Protein AF-A0A7S3DT47-F1 (afdb_monomer)

Mean predicted aligned error: 10.31 Å

Radius of gyration: 13.84 Å; Cα contacts (8 Å, |Δi|>4): 103; chains: 1; bounding box: 34×30×44 Å

Foldseek 3Di:
DDDPPPVVVVLVVLVVVLVPPDPQDLPQPDDLQADPVDLLHGDLVSLVQLLVCLVHDVLSNLSSLSHSSVLSNCPVQDDPVLSVLLSVLSSCVSNVVVVPSDRDPVSSVSSNVSSVD

Secondary structure (DSSP, 8-state):
-----HHHHHHHHHHHHHHTS----SS-SSS-SEETTEEEEE-HHHHHHHHHHHTS-HHHHHHHHS-HHHHHHHHTTS-HHHHHHHHHHHHHHHTT-TTT-PPPHHHHHHHHHHHH-

Solvent-accessible surface area (backbone atoms only — not comparable to full-atom values): 6806 Å² total; per-residue (Å²): 138,88,77,82,57,65,71,56,54,59,54,48,59,65,42,57,77,53,62,78,77,46,102,65,67,51,65,38,98,69,74,70,47,34,33,94,90,40,61,60,35,63,26,75,68,43,33,53,52,48,50,55,20,70,80,46,61,63,67,61,32,49,50,57,57,37,14,61,44,46,48,55,24,44,49,85,77,38,55,74,69,53,46,52,54,50,51,53,33,40,51,37,34,76,71,67,41,57,91,77,35,66,78,54,67,69,54,54,53,50,50,49,52,63,50,75,105

Organism: NCBI:txid265537

Sequence (117 aa):
DGRETKKLDSVLCLVNTALLSHTGSYVGKGGSGVKKTNPYQLTKKTRKALAKALTGEGGKLMEMLCNFNILVALYDDLSAKDMQTLVQTVRKWARGQKKTAVLDPKILKRLDQVLNT

pLDDT: mean 74.29, std 17.14, range [39.25, 90.44]

Structure (mmCIF, N/CA/C/O backbone):
data_AF-A0A7S3DT47-F1
#
_entry.id   AF-A0A7S3DT47-F1
#
loop_
_atom_site.group_PDB
_atom_site.id
_atom_site.type_symbol
_atom_site.label_atom_id
_atom_site.label_alt_id
_atom_site.label_comp_id
_atom_site.label_asym_id
_atom_site.label_entity_id
_atom_site.label_seq_id
_atom_site.pdbx_PDB_ins_code
_atom_site.Cartn_x
_atom_site.Cartn_y
_atom_site.Cartn_z
_atom_site.occupancy
_atom_site.B_iso_or_equiv
_atom_site.auth_seq_id
_atom_site.auth_comp_id
_atom_site.auth_asym_id
_atom_site.auth_atom_id
_atom_site.pdbx_PDB_model_num
ATOM 1 N N . ASP A 1 1 ? 11.012 -3.630 -33.395 1.00 39.25 1 ASP A N 1
ATOM 2 C CA . ASP A 1 1 ? 10.412 -4.468 -32.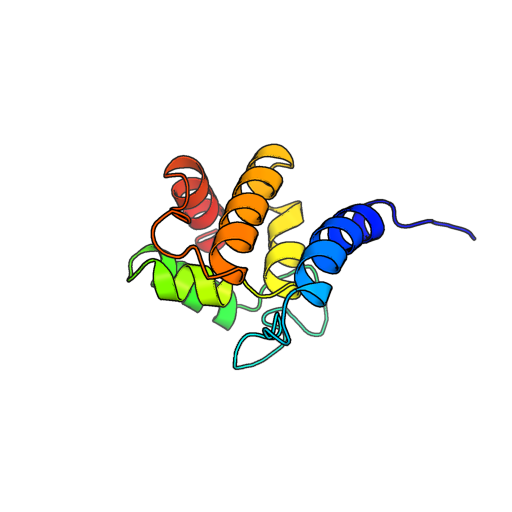332 1.00 39.25 1 ASP A CA 1
ATOM 3 C C . ASP A 1 1 ? 9.954 -3.631 -31.144 1.00 39.25 1 ASP A C 1
ATOM 5 O O . ASP A 1 1 ? 10.786 -3.186 -30.374 1.00 39.25 1 ASP A O 1
ATOM 9 N N . GLY A 1 2 ? 8.680 -3.294 -30.942 1.00 48.44 2 GLY A N 1
ATOM 10 C CA . GLY A 1 2 ? 7.469 -4.059 -31.261 1.00 48.44 2 GLY A CA 1
ATOM 11 C C . GLY A 1 2 ? 6.899 -4.837 -30.061 1.00 48.44 2 GLY A C 1
ATOM 12 O O . GLY A 1 2 ? 6.041 -5.688 -30.250 1.00 48.44 2 GLY A O 1
ATOM 13 N N . ARG A 1 3 ? 7.362 -4.588 -28.825 1.00 42.34 3 ARG A N 1
ATOM 14 C CA . ARG A 1 3 ? 6.747 -5.150 -27.609 1.00 42.34 3 ARG A CA 1
ATOM 15 C C . ARG A 1 3 ? 5.829 -4.115 -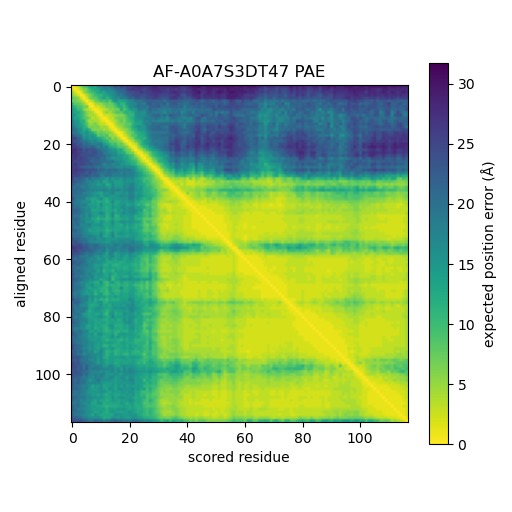26.967 1.00 42.34 3 ARG A C 1
ATOM 17 O O . ARG A 1 3 ? 6.249 -3.405 -26.058 1.00 42.34 3 ARG A O 1
ATOM 24 N N . GLU A 1 4 ? 4.591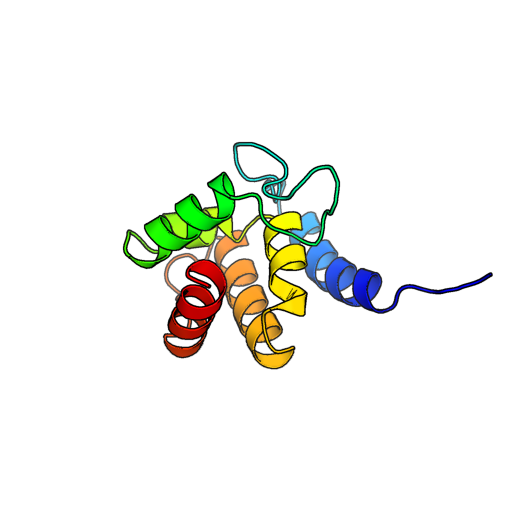 -4.033 -27.449 1.00 47.44 4 GLU A N 1
ATOM 25 C CA . GLU A 1 4 ? 3.502 -3.359 -26.733 1.00 47.44 4 GLU A CA 1
ATOM 26 C C . GLU A 1 4 ? 3.405 -3.934 -25.314 1.00 47.44 4 GLU A C 1
ATOM 28 O O . GLU A 1 4 ? 3.038 -5.091 -25.081 1.00 47.44 4 GLU A O 1
ATOM 33 N N . THR A 1 5 ? 3.797 -3.125 -24.341 1.00 44.97 5 THR A N 1
ATOM 34 C CA . THR A 1 5 ? 3.765 -3.435 -22.918 1.00 44.97 5 THR A CA 1
ATOM 35 C C . THR A 1 5 ? 2.329 -3.334 -22.404 1.00 44.97 5 THR A C 1
ATOM 37 O O . THR A 1 5 ? 1.977 -2.411 -21.679 1.00 44.97 5 THR A O 1
ATOM 40 N N . LYS A 1 6 ? 1.502 -4.351 -22.686 1.00 51.94 6 LYS A N 1
ATOM 41 C CA . LYS A 1 6 ? 0.094 -4.451 -22.228 1.00 51.94 6 LYS A CA 1
ATOM 42 C C . LYS A 1 6 ? -0.111 -4.223 -20.714 1.00 51.94 6 LYS A C 1
ATOM 44 O O . LYS A 1 6 ? -1.199 -3.845 -20.276 1.00 51.94 6 LYS A O 1
ATOM 49 N N . LYS A 1 7 ? 0.931 -4.442 -19.896 1.00 49.09 7 LYS A N 1
ATOM 50 C CA . LYS A 1 7 ? 0.938 -4.143 -18.449 1.00 49.09 7 LYS A CA 1
ATOM 51 C C . LYS A 1 7 ? 0.853 -2.638 -18.163 1.00 49.09 7 LYS A C 1
ATOM 53 O O . LYS A 1 7 ? 0.131 -2.241 -17.252 1.00 49.09 7 LYS A O 1
ATOM 58 N N . LEU A 1 8 ? 1.571 -1.815 -18.931 1.00 51.69 8 LEU A N 1
ATOM 59 C CA . LEU A 1 8 ? 1.569 -0.361 -18.775 1.00 51.69 8 LEU A CA 1
ATOM 60 C C . LEU A 1 8 ? 0.217 0.219 -19.182 1.00 51.69 8 LEU A C 1
ATOM 62 O O . LEU A 1 8 ? -0.329 0.993 -18.408 1.00 51.69 8 LEU A O 1
ATOM 66 N N . ASP A 1 9 ? -0.376 -0.227 -20.293 1.00 48.03 9 ASP A N 1
ATOM 67 C CA . ASP A 1 9 ? -1.675 0.279 -20.769 1.00 48.03 9 ASP A CA 1
ATOM 68 C C . ASP A 1 9 ? -2.826 0.004 -19.796 1.00 48.03 9 ASP A C 1
ATOM 70 O O . ASP A 1 9 ? -3.671 0.867 -19.560 1.00 48.03 9 ASP A O 1
ATOM 74 N N . SER A 1 10 ? -2.825 -1.166 -19.153 1.00 51.00 10 SER A N 1
ATOM 75 C CA . SER A 1 10 ? -3.819 -1.531 -18.131 1.00 51.00 10 SER A CA 1
ATOM 76 C C . SER A 1 10 ? -3.777 -0.578 -16.931 1.00 51.00 10 SER A C 1
ATOM 78 O O . SER A 1 10 ? -4.805 -0.147 -16.408 1.00 51.00 10 SER A O 1
ATOM 80 N N . VAL A 1 11 ? -2.565 -0.222 -16.504 1.00 53.78 11 VAL A N 1
ATOM 81 C CA . VAL A 1 11 ? -2.314 0.637 -15.345 1.00 53.78 11 VAL A CA 1
ATOM 82 C C . VAL A 1 11 ? -2.471 2.122 -15.721 1.00 53.78 11 VAL A C 1
ATOM 84 O O . VAL A 1 11 ? -3.031 2.889 -14.940 1.00 53.78 11 VAL A O 1
ATOM 87 N N . LEU A 1 12 ? -2.114 2.518 -16.950 1.00 52.50 12 LEU A N 1
ATOM 88 C CA . LEU A 1 12 ? -2.371 3.847 -17.521 1.00 52.50 12 LEU A CA 1
ATOM 89 C C . LEU A 1 12 ? -3.869 4.127 -17.692 1.00 52.50 12 LEU A C 1
ATOM 91 O O . LEU A 1 12 ? -4.319 5.222 -17.363 1.00 52.50 12 LEU A O 1
ATOM 95 N N . CYS A 1 13 ? -4.666 3.156 -18.143 1.00 48.78 13 CYS A N 1
ATOM 96 C CA . CYS A 1 13 ? -6.112 3.329 -18.318 1.00 48.78 13 CYS A CA 1
ATOM 97 C C . CYS A 1 13 ? -6.834 3.520 -16.964 1.00 48.78 13 CYS A C 1
ATOM 99 O O . CYS A 1 13 ? -7.755 4.336 -16.831 1.00 48.78 13 CYS A O 1
ATOM 101 N N . LEU A 1 14 ? -6.350 2.845 -15.912 1.00 52.59 14 LEU A N 1
ATOM 102 C CA . LEU A 1 14 ? -6.818 3.034 -14.534 1.00 52.59 14 LEU A CA 1
ATOM 103 C C . LEU A 1 14 ? -6.474 4.419 -13.957 1.00 52.59 14 LEU A C 1
ATOM 105 O O . LEU A 1 14 ? -7.206 4.927 -13.106 1.00 52.59 14 LEU A O 1
ATOM 109 N N . VAL A 1 15 ? -5.395 5.039 -14.436 1.00 50.97 15 VAL A N 1
ATOM 110 C CA . VAL A 1 15 ? -4.864 6.317 -13.938 1.00 50.97 15 VAL A CA 1
ATOM 111 C C . VAL A 1 15 ? -5.390 7.511 -14.737 1.00 50.97 15 VAL A C 1
ATOM 113 O O . VAL A 1 15 ? -5.716 8.540 -14.145 1.00 50.97 15 VAL A O 1
ATOM 116 N N . ASN A 1 16 ? -5.613 7.364 -16.047 1.00 46.88 16 ASN A N 1
ATOM 117 C CA . ASN A 1 16 ? -6.210 8.407 -16.892 1.00 46.88 16 ASN A CA 1
ATOM 118 C C . ASN A 1 16 ? -7.636 8.784 -16.461 1.00 46.88 16 ASN A C 1
ATOM 120 O O . ASN A 1 16 ? -8.024 9.945 -16.549 1.00 46.88 16 ASN A O 1
ATOM 124 N N . THR A 1 17 ? -8.404 7.850 -15.895 1.00 47.78 17 THR A N 1
ATOM 125 C CA . THR A 1 17 ? -9.736 8.161 -15.338 1.00 47.78 17 THR A CA 1
ATOM 126 C C . THR A 1 17 ? -9.709 8.763 -13.922 1.00 47.78 17 THR A C 1
ATOM 128 O O . THR A 1 17 ? -10.772 9.062 -13.363 1.00 47.78 17 THR A O 1
ATOM 131 N N . ALA A 1 18 ? -8.527 8.937 -13.323 1.00 44.22 18 ALA A N 1
ATOM 132 C CA . ALA A 1 18 ? -8.319 9.660 -12.066 1.00 44.22 18 ALA A CA 1
ATOM 133 C C . ALA A 1 18 ? -7.630 11.025 -12.282 1.00 44.22 18 ALA A C 1
ATOM 135 O O . ALA A 1 18 ? -7.975 11.979 -11.590 1.00 44.22 18 ALA A O 1
ATOM 136 N N . LEU A 1 19 ? -6.742 11.140 -13.281 1.00 45.78 19 LEU A N 1
ATOM 137 C CA . LEU A 1 19 ? -6.023 12.374 -13.644 1.00 45.78 19 LEU A CA 1
ATOM 138 C C . LEU A 1 19 ? -6.928 13.507 -14.157 1.00 45.78 19 LEU A C 1
ATOM 140 O O . LEU A 1 19 ? -6.598 14.673 -13.969 1.00 45.78 19 LEU A O 1
ATOM 144 N N . LEU A 1 20 ? -8.070 13.189 -14.775 1.00 45.16 20 LEU A N 1
ATOM 145 C CA . LEU A 1 20 ? -8.970 14.195 -15.361 1.00 45.16 20 LEU A CA 1
ATOM 146 C C . LEU A 1 20 ? -9.996 14.787 -14.377 1.00 45.16 20 LEU A C 1
ATOM 148 O O . LEU A 1 20 ? -10.746 15.680 -14.754 1.00 45.16 20 LEU A O 1
ATOM 152 N N . SER A 1 21 ? -10.069 14.302 -13.132 1.00 40.06 21 SER A N 1
ATOM 153 C CA . SER A 1 21 ? -11.137 14.707 -12.201 1.00 40.06 21 SER A CA 1
ATOM 154 C C . SER A 1 21 ? -10.755 15.837 -11.250 1.00 40.06 21 SER A C 1
ATOM 156 O O . SER A 1 21 ? -11.651 16.436 -10.672 1.00 40.06 21 SER A O 1
ATOM 158 N N . HIS A 1 22 ? -9.471 16.098 -11.030 1.00 40.28 22 HIS A N 1
ATOM 159 C CA . HIS A 1 22 ? -8.968 17.214 -10.233 1.00 40.28 22 HIS A CA 1
ATOM 160 C C . HIS A 1 22 ? -7.445 17.203 -10.3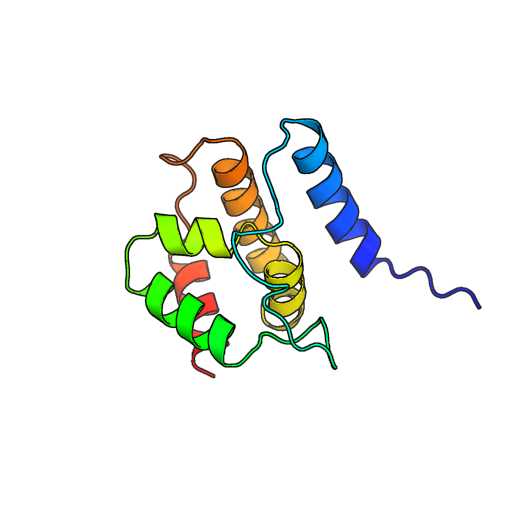64 1.00 40.28 22 HIS A C 1
ATOM 162 O O . HIS A 1 22 ? -6.838 16.140 -10.475 1.00 40.28 22 HIS A O 1
ATOM 168 N N . THR A 1 23 ? -6.822 18.370 -10.281 1.00 45.34 23 THR A N 1
ATOM 169 C CA . THR A 1 23 ? -5.396 18.596 -9.997 1.00 45.34 23 THR A CA 1
ATOM 170 C C . THR A 1 23 ? -4.993 18.018 -8.624 1.00 45.34 23 THR A C 1
ATOM 172 O O . THR A 1 23 ? -4.532 18.716 -7.728 1.00 45.34 23 THR A O 1
ATOM 175 N N . GLY A 1 24 ? -5.221 16.722 -8.413 1.00 43.16 24 GLY A N 1
ATOM 176 C CA . GLY A 1 24 ? -4.933 15.975 -7.198 1.00 43.16 24 GLY A CA 1
ATOM 177 C C . GLY A 1 24 ? -3.701 15.117 -7.427 1.00 43.16 24 GLY A C 1
ATOM 178 O O . GLY A 1 24 ? -3.759 14.082 -8.082 1.00 43.16 24 GLY A O 1
ATOM 179 N N . SER A 1 25 ? -2.574 15.593 -6.917 1.00 40.88 25 SER A N 1
ATOM 180 C CA . SER A 1 25 ? -1.244 15.013 -7.066 1.00 40.88 25 SER A CA 1
ATOM 181 C C . SER A 1 25 ? -1.197 13.506 -6.746 1.00 40.88 25 SER A C 1
ATOM 183 O O . SER A 1 25 ? -1.128 13.122 -5.583 1.00 40.88 25 SER A O 1
ATOM 185 N N . TYR A 1 26 ? -1.125 12.650 -7.776 1.00 45.28 26 TYR A N 1
ATOM 186 C CA . TYR A 1 26 ? -0.596 11.273 -7.662 1.00 45.28 26 TYR A CA 1
ATOM 187 C C . TYR A 1 26 ? 0.935 11.253 -7.479 1.00 45.28 26 TYR A C 1
ATOM 189 O O . TYR A 1 26 ? 1.574 10.199 -7.452 1.00 45.28 26 TYR A O 1
ATOM 197 N N . VAL A 1 27 ? 1.540 12.435 -7.350 1.00 44.28 27 VAL A N 1
ATOM 198 C CA . VAL A 1 27 ? 2.869 12.628 -6.789 1.00 44.28 27 VAL A CA 1
ATOM 199 C C . VAL A 1 27 ? 2.645 12.923 -5.310 1.00 44.28 27 VAL A C 1
ATOM 201 O O . VAL A 1 27 ? 2.442 14.075 -4.923 1.00 44.28 27 VAL A O 1
ATOM 204 N N . GLY A 1 28 ? 2.599 11.890 -4.467 1.00 46.09 28 GLY A N 1
ATOM 205 C CA . GLY A 1 28 ? 2.613 12.099 -3.017 1.00 46.09 28 GLY A CA 1
ATOM 206 C C . GLY A 1 28 ? 3.725 13.090 -2.633 1.00 46.09 28 GLY A C 1
ATOM 207 O O . GLY A 1 28 ? 4.743 13.178 -3.326 1.00 46.09 28 GLY A O 1
ATOM 208 N N . LYS A 1 29 ? 3.538 13.873 -1.560 1.00 45.06 29 LYS A N 1
ATOM 209 C CA . LYS A 1 29 ? 4.553 14.822 -1.064 1.00 45.06 29 LYS A CA 1
ATOM 210 C C . LYS A 1 29 ? 5.860 14.072 -0.747 1.00 45.06 29 LYS A C 1
ATOM 212 O O . LYS A 1 29 ? 6.039 13.569 0.356 1.00 45.06 29 LYS A O 1
ATOM 217 N N . GLY A 1 30 ? 6.776 14.009 -1.713 1.00 50.56 30 GLY A N 1
ATOM 218 C CA . GLY A 1 30 ? 8.130 13.484 -1.545 1.00 50.56 30 GLY A CA 1
ATOM 219 C C . GLY A 1 30 ? 8.443 12.228 -2.357 1.00 50.56 30 GLY A C 1
ATOM 220 O O . GLY A 1 30 ? 8.031 11.133 -2.000 1.00 50.56 30 GLY A O 1
ATOM 221 N N . GLY A 1 31 ? 9.303 12.394 -3.369 1.00 57.19 31 GLY A N 1
ATOM 222 C CA . GLY A 1 31 ? 10.071 11.326 -4.016 1.00 57.19 31 GLY A CA 1
ATOM 223 C C . GLY A 1 31 ? 9.271 10.268 -4.787 1.00 57.19 31 GLY A C 1
ATOM 224 O O . GLY A 1 31 ? 8.126 9.947 -4.500 1.00 57.19 31 GLY A O 1
ATOM 225 N N . SER A 1 32 ? 9.923 9.650 -5.772 1.00 64.69 32 SER A N 1
ATOM 226 C CA . SER A 1 32 ? 9.342 8.564 -6.577 1.00 64.69 32 SER A CA 1
ATOM 227 C C . SER A 1 32 ? 8.967 7.320 -5.743 1.00 64.69 32 SER A C 1
ATOM 229 O O . SER A 1 32 ? 8.165 6.506 -6.180 1.00 64.69 32 SER A O 1
ATOM 231 N N . GLY A 1 33 ? 9.493 7.171 -4.520 1.00 71.44 33 GLY A N 1
ATOM 232 C CA . GLY A 1 33 ? 9.156 6.062 -3.618 1.00 71.44 33 GLY A CA 1
ATOM 233 C C . GLY A 1 33 ? 9.761 4.708 -4.021 1.00 71.44 33 GLY A C 1
ATOM 234 O O . GLY A 1 33 ? 9.795 3.787 -3.201 1.00 71.44 33 GLY A O 1
ATOM 235 N N . VAL A 1 34 ? 10.328 4.610 -5.221 1.00 76.81 34 VAL A N 1
ATOM 236 C CA . VAL A 1 34 ? 10.973 3.421 -5.793 1.00 76.81 34 VAL A CA 1
ATOM 237 C C . VAL A 1 34 ? 12.463 3.654 -6.052 1.00 76.81 34 VAL A C 1
ATOM 239 O O . VAL A 1 34 ? 12.962 4.782 -5.971 1.00 76.81 34 VAL A O 1
ATOM 242 N N . LYS A 1 35 ? 13.217 2.576 -6.286 1.00 77.19 35 LYS A N 1
ATOM 243 C CA . LYS A 1 35 ? 14.657 2.653 -6.562 1.00 77.19 35 LYS A CA 1
ATOM 244 C C . LYS A 1 35 ? 14.895 3.301 -7.929 1.00 77.19 35 LYS A C 1
ATOM 246 O O . LYS A 1 35 ? 14.274 2.918 -8.911 1.00 77.19 35 LYS A O 1
ATOM 251 N N . LYS A 1 36 ? 15.878 4.208 -8.020 1.00 72.31 36 LYS A N 1
ATOM 252 C CA . LYS A 1 36 ? 16.300 4.808 -9.305 1.00 72.31 36 LYS A CA 1
ATOM 253 C C . LYS A 1 36 ? 16.765 3.759 -10.324 1.00 72.31 36 LYS A C 1
ATOM 255 O O . LYS A 1 36 ? 16.594 3.954 -11.516 1.00 72.31 36 LYS A O 1
ATOM 260 N N . THR A 1 37 ? 17.353 2.665 -9.843 1.00 77.06 37 THR A N 1
ATOM 261 C CA . THR A 1 37 ? 17.891 1.575 -10.668 1.00 77.06 37 THR A CA 1
ATOM 262 C C . THR A 1 37 ? 16.844 0.538 -11.071 1.00 77.06 37 THR A C 1
ATOM 264 O O . THR A 1 37 ? 17.079 -0.217 -12.006 1.00 77.06 37 THR A O 1
ATOM 267 N N . ASN A 1 38 ? 15.705 0.474 -10.373 1.00 76.94 38 ASN A N 1
ATOM 268 C CA . ASN A 1 38 ? 14.616 -0.440 -10.695 1.00 76.94 38 ASN A CA 1
ATOM 269 C C . ASN A 1 38 ? 13.272 0.157 -10.226 1.00 76.94 38 ASN A C 1
ATOM 271 O O . ASN A 1 38 ? 12.968 0.093 -9.028 1.00 76.94 38 ASN A O 1
ATOM 275 N N . PRO A 1 39 ? 12.459 0.714 -11.144 1.00 70.88 39 PRO A N 1
ATOM 276 C CA . PRO A 1 39 ? 11.197 1.365 -10.798 1.00 70.88 39 PRO A CA 1
ATOM 277 C C . PRO A 1 39 ? 10.117 0.388 -10.307 1.00 70.88 39 PRO A C 1
ATOM 279 O O . PRO A 1 39 ? 9.132 0.828 -9.726 1.00 70.88 39 PRO A O 1
ATOM 282 N N . TYR A 1 40 ? 10.316 -0.922 -10.473 1.00 80.31 40 TYR A N 1
ATOM 283 C CA . TYR A 1 40 ? 9.420 -1.967 -9.966 1.00 80.31 40 TYR A CA 1
ATOM 284 C C . TYR A 1 40 ? 9.741 -2.382 -8.526 1.00 80.31 40 TYR A C 1
ATOM 286 O O . TYR A 1 40 ? 9.146 -3.311 -7.998 1.00 80.31 40 TYR A O 1
ATOM 294 N N . GLN A 1 41 ? 10.695 -1.718 -7.866 1.00 84.38 41 GLN A N 1
ATOM 295 C CA . GLN A 1 41 ? 11.062 -2.019 -6.485 1.00 84.38 41 GLN A CA 1
ATOM 296 C C . GLN A 1 41 ? 10.956 -0.794 -5.587 1.00 84.38 41 GLN A C 1
ATOM 298 O O . GLN A 1 41 ? 11.564 0.250 -5.833 1.00 84.38 41 GLN A O 1
ATOM 303 N N . LEU A 1 42 ? 10.269 -0.962 -4.457 1.00 86.44 42 LEU A N 1
ATOM 304 C CA . LEU A 1 42 ? 10.220 0.041 -3.399 1.00 86.44 42 LEU A CA 1
ATOM 305 C C . LEU A 1 42 ? 11.615 0.306 -2.817 1.00 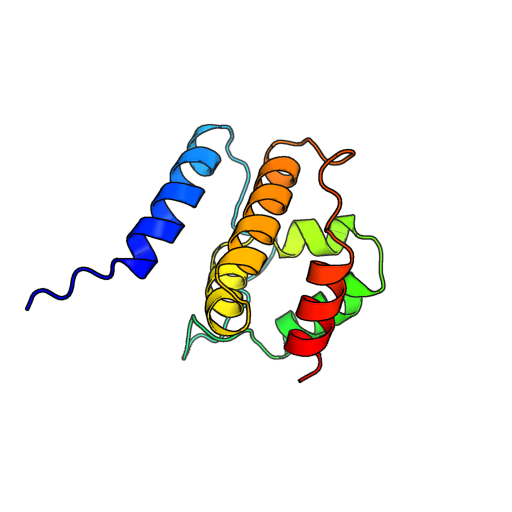86.44 42 LEU A C 1
ATOM 307 O O . LEU A 1 42 ? 12.430 -0.605 -2.630 1.00 86.44 42 LEU A O 1
ATOM 311 N N . THR A 1 43 ? 11.890 1.563 -2.457 1.00 88.00 43 THR A N 1
ATOM 312 C CA . THR A 1 43 ? 13.077 1.845 -1.637 1.00 88.00 43 THR A CA 1
ATOM 313 C C . THR A 1 43 ? 12.906 1.263 -0.233 1.00 88.00 43 THR A C 1
ATOM 315 O O . THR A 1 43 ? 11.792 1.177 0.285 1.00 88.00 43 THR A O 1
ATOM 318 N N . LYS A 1 44 ? 14.018 0.944 0.444 1.00 87.94 44 LYS A N 1
ATOM 319 C CA . LYS A 1 44 ? 13.995 0.486 1.847 1.00 87.94 44 LYS A CA 1
ATOM 320 C C . LYS A 1 44 ? 13.292 1.493 2.770 1.00 87.94 44 LYS A C 1
ATOM 322 O O . LYS A 1 44 ? 12.599 1.095 3.701 1.00 87.94 44 LYS A O 1
ATOM 327 N N . LYS A 1 45 ?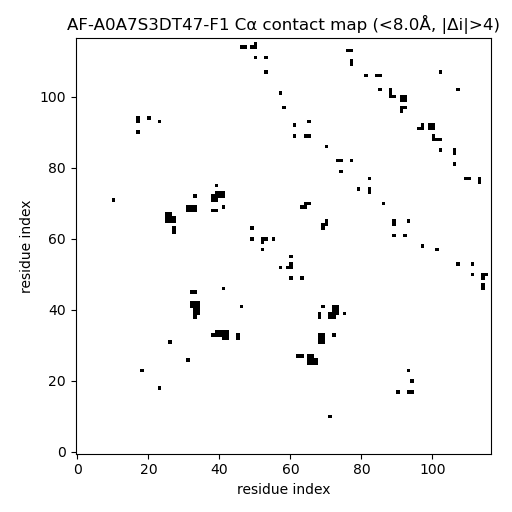 13.440 2.795 2.492 1.00 87.94 45 LYS A N 1
ATOM 328 C CA . LYS A 1 45 ? 12.777 3.876 3.238 1.00 87.94 45 LYS A CA 1
ATOM 329 C C . LYS A 1 45 ? 11.262 3.847 3.032 1.00 87.94 45 LYS A C 1
ATOM 331 O O . LYS A 1 45 ? 10.526 3.888 4.012 1.00 87.94 45 LYS A O 1
ATOM 336 N N . THR A 1 46 ? 10.807 3.730 1.785 1.00 88.25 46 THR A N 1
ATOM 337 C CA . THR A 1 46 ? 9.378 3.649 1.445 1.00 88.25 46 THR A CA 1
ATOM 338 C C . THR A 1 46 ? 8.735 2.400 2.028 1.00 88.25 46 THR A C 1
ATOM 340 O O . THR A 1 46 ? 7.676 2.502 2.633 1.00 88.25 46 THR A O 1
ATOM 343 N N . ARG A 1 47 ? 9.401 1.243 1.920 1.00 89.69 47 ARG A N 1
ATOM 344 C CA . ARG A 1 47 ? 8.929 -0.030 2.483 1.00 89.69 47 ARG A CA 1
ATOM 345 C C . ARG A 1 47 ? 8.699 0.078 3.994 1.00 89.69 47 ARG A C 1
ATOM 347 O O . ARG A 1 47 ? 7.602 -0.198 4.461 1.00 89.69 47 ARG A O 1
ATOM 354 N N . LYS A 1 48 ? 9.677 0.609 4.742 1.00 89.19 48 LYS A N 1
ATOM 355 C CA . LYS A 1 48 ? 9.533 0.870 6.189 1.00 89.19 48 LYS A CA 1
ATOM 356 C C . LYS A 1 48 ? 8.426 1.876 6.514 1.00 89.19 48 LYS A C 1
ATOM 358 O O . LYS A 1 48 ? 7.723 1.713 7.505 1.00 89.19 48 LYS A O 1
ATOM 363 N N . ALA A 1 49 ? 8.286 2.930 5.712 1.00 88.81 49 ALA A N 1
ATOM 364 C CA . ALA A 1 49 ? 7.251 3.937 5.924 1.00 88.81 49 ALA A CA 1
ATOM 365 C C . ALA A 1 49 ? 5.840 3.375 5.673 1.00 88.81 49 ALA A C 1
ATOM 367 O O . ALA A 1 49 ? 4.943 3.672 6.457 1.00 88.81 49 ALA A O 1
ATOM 368 N N . LEU A 1 50 ? 5.665 2.528 4.651 1.00 89.25 50 LEU A N 1
ATOM 369 C CA . LEU A 1 50 ? 4.413 1.817 4.378 1.00 89.25 50 LEU A CA 1
ATOM 370 C C . LEU A 1 50 ? 4.088 0.807 5.484 1.00 89.25 50 LEU A C 1
ATOM 372 O O . LEU A 1 50 ? 2.969 0.812 5.981 1.00 89.25 50 LEU A O 1
ATOM 376 N N . ALA A 1 51 ? 5.068 0.015 5.933 1.00 89.69 51 ALA A N 1
ATOM 377 C CA . ALA A 1 51 ? 4.889 -0.916 7.050 1.00 89.69 51 ALA A CA 1
ATOM 378 C C . ALA A 1 51 ? 4.469 -0.191 8.340 1.00 89.69 51 ALA A C 1
ATOM 380 O O . ALA A 1 51 ? 3.532 -0.597 9.018 1.00 89.69 51 ALA A O 1
ATOM 381 N N . LYS A 1 52 ? 5.085 0.959 8.642 1.00 89.00 52 LYS A N 1
ATOM 382 C CA . LYS A 1 52 ? 4.670 1.799 9.776 1.00 89.00 52 LYS A CA 1
ATOM 383 C C . LYS A 1 52 ? 3.268 2.394 9.592 1.00 89.00 52 LYS A C 1
ATOM 385 O O . LYS A 1 52 ? 2.567 2.619 10.573 1.00 89.00 52 LYS A O 1
ATOM 390 N N . ALA A 1 53 ? 2.877 2.706 8.358 1.00 88.56 53 ALA A N 1
ATOM 391 C CA . ALA A 1 53 ? 1.554 3.244 8.059 1.00 88.56 53 ALA A CA 1
ATOM 392 C C . ALA A 1 53 ? 0.453 2.170 8.125 1.00 88.56 53 ALA A C 1
ATOM 394 O O . ALA A 1 53 ? -0.680 2.516 8.438 1.00 88.56 53 ALA A O 1
ATOM 395 N N . LEU A 1 54 ? 0.780 0.890 7.897 1.00 87.44 54 LEU A N 1
ATOM 396 C CA . LEU A 1 54 ? -0.149 -0.236 8.065 1.00 87.44 54 LEU A CA 1
ATOM 397 C C . LEU A 1 54 ? -0.641 -0.389 9.506 1.00 87.44 54 LEU A C 1
ATOM 399 O O . LEU A 1 54 ? -1.814 -0.673 9.720 1.00 87.44 54 LEU A 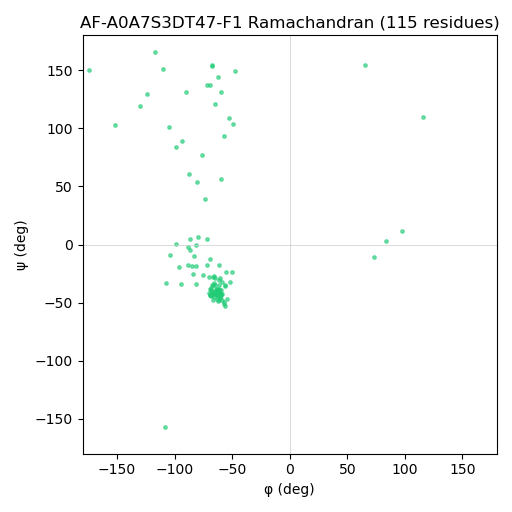O 1
ATOM 403 N N . THR A 1 55 ? 0.238 -0.180 10.487 1.00 80.81 55 THR A N 1
ATOM 404 C CA . THR A 1 55 ? -0.101 -0.274 11.917 1.00 80.81 55 THR A CA 1
ATOM 405 C C . THR A 1 55 ? -0.611 1.046 12.504 1.00 80.81 55 THR A C 1
ATOM 407 O O . THR A 1 55 ? -0.880 1.122 13.699 1.00 80.81 55 THR A O 1
ATOM 410 N N . GLY A 1 56 ? -0.647 2.113 11.702 1.00 75.31 56 GLY A N 1
ATOM 411 C CA . GLY A 1 56 ? -1.002 3.463 12.131 1.00 75.31 56 GLY A CA 1
ATOM 412 C C . GLY A 1 56 ? -2.370 3.906 11.618 1.00 75.31 56 GLY A C 1
ATOM 413 O O . GLY A 1 56 ? -3.231 3.102 11.273 1.00 75.31 56 GLY A O 1
ATOM 414 N N . GLU A 1 57 ? -2.573 5.219 11.542 1.00 70.44 57 GLU A N 1
ATOM 415 C CA . GLU A 1 57 ? -3.792 5.789 10.972 1.00 70.44 57 GLU A CA 1
ATOM 416 C C . GLU A 1 57 ? -3.909 5.454 9.477 1.00 70.44 57 GLU A C 1
ATOM 418 O O . GLU A 1 57 ? -3.067 5.856 8.665 1.00 70.44 57 GLU A O 1
ATOM 423 N N . GLY A 1 58 ? -4.995 4.772 9.096 1.00 72.25 58 GLY A N 1
ATOM 424 C CA . GLY A 1 58 ? -5.232 4.320 7.720 1.00 72.25 58 GLY A CA 1
ATOM 425 C C . GLY A 1 58 ? -5.192 5.436 6.667 1.00 72.25 58 GLY A C 1
ATOM 426 O O . GLY A 1 58 ? -4.863 5.179 5.511 1.00 72.25 58 GLY A O 1
ATOM 427 N N . GLY A 1 59 ? -5.429 6.693 7.059 1.00 81.06 59 GLY A N 1
ATOM 428 C CA . GLY A 1 59 ? -5.320 7.840 6.155 1.00 81.06 59 GLY A CA 1
ATOM 429 C C . GLY A 1 59 ? -3.909 8.056 5.605 1.00 81.06 59 GLY A C 1
ATOM 430 O O . GLY A 1 59 ? -3.751 8.315 4.414 1.00 81.06 59 GLY A O 1
ATOM 431 N N . LYS A 1 60 ? -2.874 7.860 6.430 1.00 83.69 60 LYS A N 1
ATOM 432 C CA . LYS A 1 60 ? -1.476 8.021 6.008 1.00 83.69 60 LYS A CA 1
ATOM 433 C C . LYS A 1 60 ? -1.046 6.930 5.031 1.00 83.69 60 LYS A C 1
ATOM 435 O O . LYS A 1 60 ? -0.327 7.203 4.073 1.00 83.69 60 LYS A O 1
ATOM 440 N N . LEU A 1 61 ? -1.510 5.701 5.254 1.00 87.50 61 LEU A N 1
ATOM 441 C CA . LEU A 1 61 ? -1.294 4.592 4.328 1.00 87.50 61 LEU A CA 1
ATOM 442 C C . LEU A 1 61 ? -1.926 4.897 2.966 1.00 87.50 61 LEU A C 1
ATOM 444 O O . LEU A 1 61 ? -1.263 4.773 1.939 1.00 87.50 61 LEU A O 1
ATOM 448 N N . MET A 1 62 ? -3.181 5.352 2.957 1.00 87.31 62 MET A N 1
ATOM 449 C CA . MET A 1 62 ? -3.896 5.677 1.723 1.00 87.31 62 MET A CA 1
ATOM 450 C C . MET A 1 62 ? -3.260 6.841 0.959 1.00 87.31 62 MET A C 1
ATOM 452 O O . MET A 1 62 ? -3.158 6.775 -0.263 1.00 87.31 62 MET A O 1
ATOM 456 N N . GLU A 1 63 ? -2.766 7.871 1.649 1.00 86.25 63 GLU A N 1
ATOM 457 C CA . GLU A 1 63 ? -1.998 8.954 1.021 1.00 86.25 63 GLU A CA 1
ATOM 458 C C . GLU A 1 63 ? -0.724 8.448 0.336 1.00 86.25 63 GLU A C 1
ATOM 460 O O . GLU A 1 63 ? -0.418 8.860 -0.781 1.00 86.25 63 GLU A O 1
ATOM 465 N N . MET A 1 64 ? 0.002 7.522 0.967 1.00 85.94 64 MET A N 1
ATOM 466 C CA . MET A 1 64 ? 1.191 6.917 0.362 1.00 85.94 64 MET A CA 1
ATOM 467 C C . MET A 1 64 ? 0.848 6.016 -0.830 1.00 85.94 64 MET A C 1
ATOM 469 O O . MET A 1 64 ? 1.583 5.999 -1.815 1.00 85.94 64 MET A O 1
ATOM 473 N N . LEU A 1 65 ? -0.266 5.284 -0.757 1.00 87.62 65 LEU A N 1
ATOM 474 C CA . LEU A 1 65 ? -0.759 4.436 -1.845 1.00 87.62 65 LEU A CA 1
ATOM 475 C C . LEU A 1 65 ? -1.331 5.244 -3.019 1.00 87.62 65 LEU A C 1
ATOM 477 O O . LEU A 1 65 ? -1.395 4.728 -4.132 1.00 87.62 65 LEU A O 1
ATOM 481 N N . CYS A 1 66 ? -1.664 6.525 -2.827 1.00 86.00 66 CYS A N 1
ATOM 482 C CA . CYS A 1 66 ? -1.966 7.474 -3.908 1.00 86.00 66 CYS A CA 1
ATOM 483 C C . CYS A 1 66 ? -0.699 7.914 -4.671 1.00 86.00 66 CYS A C 1
ATOM 485 O O . CYS A 1 66 ? -0.546 9.076 -5.038 1.00 86.00 66 CYS A O 1
ATOM 487 N N . ASN A 1 67 ? 0.231 6.989 -4.909 1.00 82.50 67 ASN A N 1
ATOM 488 C CA . ASN A 1 67 ? 1.437 7.204 -5.694 1.00 82.50 67 ASN A CA 1
ATOM 489 C C . ASN A 1 67 ? 1.566 6.088 -6.728 1.00 82.50 67 ASN A C 1
ATOM 491 O O . ASN A 1 67 ? 1.692 4.911 -6.387 1.00 82.50 67 ASN A O 1
ATOM 495 N N . PHE A 1 68 ? 1.562 6.480 -8.000 1.00 81.62 68 PHE A N 1
ATOM 496 C CA . PHE A 1 68 ? 1.615 5.555 -9.128 1.00 81.62 68 PHE A CA 1
ATOM 497 C C . PHE A 1 68 ? 2.804 4.595 -9.057 1.00 81.62 68 PHE A C 1
ATOM 499 O O . PHE A 1 68 ? 2.639 3.390 -9.209 1.00 81.62 68 PHE A O 1
ATOM 506 N N . ASN A 1 69 ? 3.996 5.116 -8.766 1.00 82.31 69 ASN A N 1
ATOM 507 C CA . ASN A 1 69 ? 5.212 4.310 -8.733 1.00 82.31 69 ASN A CA 1
ATOM 508 C C . ASN A 1 69 ? 5.167 3.266 -7.612 1.00 82.31 69 ASN A C 1
ATOM 510 O O . ASN A 1 69 ? 5.655 2.153 -7.779 1.00 82.31 69 ASN A O 1
ATOM 514 N N . ILE A 1 70 ? 4.552 3.609 -6.476 1.00 86.50 70 ILE A N 1
ATOM 515 C CA . ILE A 1 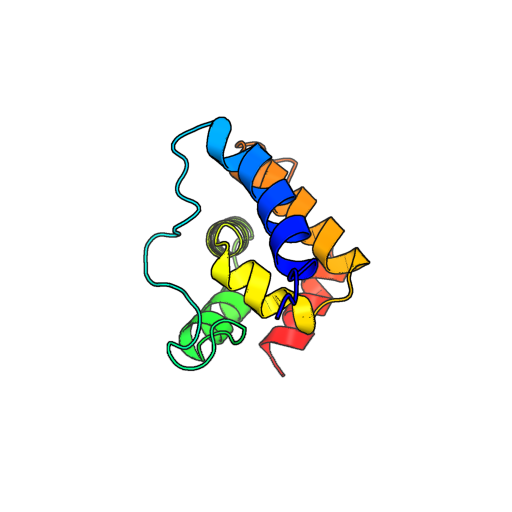70 ? 4.368 2.675 -5.361 1.00 86.50 70 ILE A CA 1
ATOM 516 C C . ILE A 1 70 ? 3.392 1.564 -5.757 1.00 86.50 70 ILE A C 1
ATOM 518 O O . ILE A 1 70 ? 3.682 0.399 -5.505 1.00 86.50 70 ILE A O 1
ATOM 522 N N . LEU A 1 71 ? 2.278 1.897 -6.416 1.00 87.12 71 LEU A N 1
ATOM 523 C CA . LEU A 1 71 ? 1.320 0.899 -6.902 1.00 87.12 71 LEU A CA 1
ATOM 524 C C . LEU A 1 71 ? 1.941 -0.025 -7.954 1.00 87.12 71 LEU A C 1
ATOM 526 O O . LEU A 1 71 ? 1.755 -1.234 -7.883 1.00 87.12 71 LEU A O 1
ATOM 530 N N . VAL A 1 72 ? 2.722 0.518 -8.890 1.00 84.06 72 VAL A N 1
ATOM 531 C CA . VAL A 1 72 ? 3.440 -0.281 -9.894 1.00 84.06 72 VAL A CA 1
ATOM 532 C C . VAL A 1 72 ? 4.449 -1.218 -9.233 1.00 84.06 72 VAL A C 1
ATOM 534 O O . VAL A 1 72 ? 4.500 -2.391 -9.584 1.00 84.06 72 VAL A O 1
ATOM 537 N N . ALA A 1 73 ? 5.208 -0.744 -8.244 1.00 86.25 73 ALA A N 1
ATOM 538 C CA . ALA A 1 73 ? 6.161 -1.588 -7.526 1.00 86.25 73 ALA A CA 1
ATOM 539 C C . ALA A 1 73 ? 5.490 -2.696 -6.697 1.00 86.25 73 ALA A C 1
ATOM 541 O O . ALA A 1 73 ? 6.092 -3.738 -6.483 1.00 86.25 73 ALA A O 1
ATOM 542 N N . LEU A 1 74 ? 4.249 -2.494 -6.246 1.00 87.38 74 LEU A N 1
ATOM 543 C CA . LEU A 1 74 ? 3.463 -3.519 -5.550 1.00 87.38 74 LEU A CA 1
ATOM 544 C C . LEU A 1 74 ? 2.755 -4.494 -6.510 1.00 87.38 74 LEU A C 1
ATOM 546 O O . LEU A 1 74 ? 2.191 -5.484 -6.050 1.00 87.38 74 LEU A O 1
ATOM 550 N N . TYR A 1 75 ? 2.746 -4.225 -7.821 1.00 85.00 75 TYR A N 1
ATOM 551 C CA . TYR A 1 75 ? 1.992 -5.011 -8.805 1.00 85.00 75 TYR A CA 1
ATOM 552 C C . TYR A 1 75 ? 2.488 -6.446 -8.933 1.00 85.00 75 TYR A C 1
ATOM 554 O O . TYR A 1 75 ? 1.669 -7.352 -9.037 1.00 85.00 75 TYR A O 1
ATOM 562 N N . ASP A 1 76 ? 3.803 -6.658 -8.909 1.00 80.81 76 ASP A N 1
ATOM 563 C CA . ASP A 1 76 ? 4.364 -8.005 -9.040 1.00 80.81 76 ASP A CA 1
ATOM 564 C C . ASP A 1 76 ? 4.332 -8.787 -7.707 1.00 80.81 76 ASP A C 1
ATOM 566 O O . ASP A 1 76 ? 4.372 -10.015 -7.718 1.00 80.81 76 ASP A O 1
ATOM 570 N N . ASP A 1 77 ? 4.187 -8.097 -6.568 1.00 84.62 77 ASP A N 1
ATOM 571 C CA . ASP A 1 77 ? 4.113 -8.713 -5.233 1.00 84.62 77 ASP A CA 1
ATOM 572 C C . ASP A 1 77 ? 2.670 -9.094 -4.817 1.00 84.62 77 ASP A C 1
ATOM 574 O O . ASP A 1 77 ? 2.453 -9.888 -3.892 1.00 84.62 77 ASP A O 1
ATOM 578 N N . LEU A 1 78 ? 1.659 -8.531 -5.486 1.00 85.75 78 LEU A N 1
ATOM 579 C CA . LEU A 1 78 ? 0.239 -8.783 -5.233 1.00 85.75 78 LEU A CA 1
ATOM 580 C C . LEU A 1 78 ? -0.396 -9.570 -6.382 1.00 85.75 78 LEU A C 1
ATOM 582 O O . LEU A 1 78 ? -0.012 -9.448 -7.540 1.00 85.75 78 LEU A O 1
ATOM 586 N N . SER A 1 79 ? -1.429 -10.362 -6.082 1.00 87.88 79 SER A N 1
ATOM 587 C CA . SER A 1 79 ? -2.207 -10.988 -7.154 1.00 87.88 79 SER A CA 1
ATOM 588 C C . SER A 1 79 ? -2.977 -9.924 -7.947 1.00 87.88 79 SER A C 1
ATOM 590 O O . SER A 1 79 ? -3.345 -8.877 -7.410 1.00 87.88 79 SER A O 1
ATOM 592 N N . ALA A 1 80 ? -3.299 -10.199 -9.215 1.00 84.75 80 ALA A N 1
ATOM 593 C CA . ALA A 1 80 ? -4.063 -9.262 -10.047 1.00 84.75 80 ALA A CA 1
ATOM 594 C C . ALA A 1 80 ? -5.415 -8.865 -9.414 1.00 84.75 80 ALA A C 1
ATOM 596 O O . ALA A 1 80 ? -5.832 -7.712 -9.514 1.00 84.75 80 ALA A O 1
ATOM 597 N N . LYS A 1 81 ? -6.074 -9.803 -8.716 1.00 87.50 81 LYS A N 1
ATOM 598 C CA . LYS A 1 81 ? -7.338 -9.559 -7.998 1.00 87.50 81 LYS A CA 1
ATOM 599 C C . LYS A 1 81 ? -7.140 -8.649 -6.784 1.00 87.50 81 LYS A C 1
ATOM 601 O O . LYS A 1 81 ? -7.926 -7.724 -6.570 1.00 87.50 81 LYS A O 1
ATOM 606 N N . ASP A 1 82 ? -6.078 -8.881 -6.016 1.00 87.44 82 ASP A N 1
ATOM 607 C CA . ASP A 1 82 ? -5.756 -8.062 -4.845 1.00 87.44 82 ASP A CA 1
ATOM 608 C C . ASP A 1 82 ? -5.380 -6.643 -5.263 1.00 87.44 82 ASP A C 1
ATOM 610 O O . ASP A 1 82 ? -5.862 -5.669 -4.686 1.00 87.44 82 ASP A O 1
ATOM 614 N N . MET A 1 83 ? -4.586 -6.518 -6.327 1.00 87.94 83 MET A N 1
ATOM 615 C CA . MET A 1 83 ? -4.209 -5.228 -6.887 1.00 87.94 83 MET A CA 1
ATOM 616 C C . MET A 1 83 ? -5.425 -4.466 -7.425 1.00 87.94 83 MET A C 1
ATOM 618 O O . MET A 1 83 ? -5.576 -3.277 -7.155 1.00 87.94 83 MET A O 1
ATOM 622 N N . GLN A 1 84 ? -6.343 -5.131 -8.129 1.00 87.31 84 GLN A N 1
ATOM 623 C CA . GLN A 1 84 ? -7.576 -4.490 -8.591 1.00 87.31 84 GLN A CA 1
ATOM 624 C C . GLN A 1 84 ? -8.403 -3.946 -7.415 1.00 87.31 84 GLN A C 1
ATOM 626 O O . GLN A 1 84 ? -8.876 -2.809 -7.466 1.00 87.31 84 GLN A O 1
ATOM 631 N N . THR A 1 85 ? -8.529 -4.730 -6.344 1.00 88.12 85 THR A N 1
ATOM 632 C CA . THR A 1 85 ? -9.238 -4.332 -5.118 1.00 88.12 85 THR A CA 1
ATOM 633 C C . THR A 1 85 ? -8.553 -3.138 -4.450 1.00 88.12 85 THR A C 1
ATOM 635 O O . THR A 1 85 ? -9.204 -2.143 -4.128 1.00 88.12 85 THR A O 1
ATOM 638 N N . LEU A 1 86 ? -7.225 -3.190 -4.315 1.00 88.94 86 LEU A N 1
ATOM 639 C CA . LEU A 1 86 ? -6.406 -2.110 -3.770 1.00 88.94 86 LEU A CA 1
ATOM 640 C C . LEU A 1 86 ? -6.596 -0.810 -4.560 1.00 88.94 86 LEU A C 1
ATOM 642 O O . LEU A 1 86 ? -6.903 0.230 -3.977 1.00 88.94 86 LEU A O 1
ATOM 646 N N . VAL A 1 87 ? -6.473 -0.861 -5.889 1.00 88.62 87 VAL A N 1
ATOM 647 C CA . VAL A 1 87 ? -6.581 0.338 -6.728 1.00 88.62 87 VAL A CA 1
ATOM 648 C C . VAL A 1 87 ? -8.000 0.905 -6.722 1.00 88.62 87 VAL A C 1
ATOM 650 O O . VAL A 1 87 ? -8.159 2.124 -6.715 1.00 88.62 87 VAL A O 1
ATOM 653 N N . GLN A 1 88 ? -9.044 0.072 -6.660 1.00 88.25 88 GLN A N 1
ATOM 654 C CA . GLN A 1 88 ? -10.416 0.568 -6.506 1.00 88.25 88 GLN A CA 1
ATOM 655 C C . GLN A 1 88 ? -10.591 1.374 -5.214 1.00 88.25 88 GLN A C 1
ATOM 657 O O . GLN A 1 88 ? -11.204 2.446 -5.237 1.00 88.25 88 GLN A O 1
ATOM 662 N N . THR A 1 89 ? -10.025 0.905 -4.103 1.00 87.75 89 THR A N 1
ATOM 663 C CA . THR A 1 89 ? -10.079 1.617 -2.820 1.00 87.75 89 THR A CA 1
ATOM 664 C C . THR A 1 89 ? -9.254 2.901 -2.859 1.00 87.75 89 THR A C 1
ATOM 666 O O . THR A 1 89 ? -9.745 3.958 -2.458 1.00 87.75 89 THR A O 1
ATOM 669 N N . VAL A 1 90 ? -8.043 2.856 -3.423 1.00 87.94 90 VAL A N 1
ATOM 670 C CA . VAL A 1 90 ? -7.193 4.044 -3.617 1.00 87.94 90 VAL A CA 1
ATOM 671 C C . VAL A 1 90 ? -7.888 5.080 -4.503 1.00 87.94 90 VAL A C 1
ATOM 673 O O . VAL A 1 90 ? -7.867 6.266 -4.195 1.00 87.94 90 VAL A O 1
ATOM 676 N N . ARG A 1 91 ? -8.596 4.652 -5.553 1.00 84.50 91 ARG A N 1
ATOM 677 C CA . ARG A 1 91 ? -9.369 5.541 -6.431 1.00 84.50 91 ARG A CA 1
ATOM 678 C C . ARG A 1 91 ? -10.519 6.230 -5.696 1.00 84.50 91 ARG A C 1
ATOM 680 O O . ARG A 1 91 ? -10.737 7.422 -5.905 1.00 84.50 91 ARG A O 1
ATOM 687 N N . LYS A 1 92 ? -11.254 5.511 -4.839 1.00 83.69 92 LYS A N 1
ATOM 688 C CA . LYS A 1 92 ? -12.299 6.110 -3.984 1.00 83.69 92 LYS A CA 1
ATOM 689 C C . LYS A 1 92 ? -11.694 7.164 -3.053 1.00 83.69 92 LYS A C 1
ATOM 691 O O . LYS A 1 92 ? -12.215 8.274 -2.966 1.00 83.69 92 LYS A O 1
ATOM 696 N N . TRP A 1 93 ? -10.556 6.849 -2.432 1.00 84.06 93 TRP A N 1
ATOM 697 C CA . TRP A 1 93 ? -9.836 7.773 -1.554 1.00 84.06 93 TRP A CA 1
ATOM 698 C C . TRP A 1 93 ? -9.356 9.030 -2.285 1.00 84.06 93 TRP A C 1
ATOM 700 O O . TRP A 1 93 ? -9.618 10.140 -1.824 1.00 84.06 93 TRP A O 1
ATOM 710 N N . ALA A 1 94 ? -8.716 8.869 -3.446 1.00 80.06 94 ALA A N 1
ATOM 711 C CA . ALA A 1 94 ? -8.206 9.969 -4.265 1.00 80.06 94 ALA A CA 1
ATOM 712 C C . ALA A 1 94 ? -9.319 10.924 -4.735 1.00 80.06 94 ALA A C 1
ATOM 714 O O . ALA A 1 94 ? -9.090 12.120 -4.876 1.00 80.06 94 ALA A O 1
ATOM 715 N N . ARG A 1 95 ? -10.549 10.418 -4.904 1.00 83.06 95 ARG A N 1
ATOM 716 C CA . ARG A 1 95 ? -11.756 11.208 -5.213 1.00 83.06 95 ARG A CA 1
ATOM 717 C C . ARG A 1 95 ? -12.384 11.898 -3.995 1.00 83.06 95 ARG A C 1
ATOM 719 O O . ARG A 1 95 ? -13.480 12.437 -4.100 1.00 83.06 95 ARG A O 1
ATOM 726 N N . GLY A 1 96 ? -11.744 11.841 -2.829 1.00 78.06 96 GLY A N 1
ATOM 727 C CA . GLY A 1 96 ? -12.239 12.454 -1.597 1.00 78.06 96 GLY A CA 1
ATOM 728 C C . GLY A 1 96 ? -13.251 11.608 -0.819 1.00 78.06 96 GLY A C 1
ATOM 729 O O . GLY A 1 96 ? -13.710 12.041 0.237 1.00 78.06 96 GLY A O 1
ATOM 730 N N . GLN A 1 97 ? -13.562 10.378 -1.253 1.00 80.94 97 GLN A N 1
ATOM 731 C CA . GLN A 1 97 ? -14.491 9.476 -0.553 1.00 80.94 97 GLN A CA 1
ATOM 732 C C . GLN A 1 97 ? -13.808 8.756 0.626 1.00 80.94 97 GLN A C 1
ATOM 734 O O . GLN A 1 97 ? -13.816 7.531 0.735 1.00 80.94 97 GLN A O 1
ATOM 739 N N . LYS A 1 98 ? -13.186 9.521 1.529 1.00 79.81 98 LYS A N 1
ATOM 740 C CA . LYS A 1 98 ? -12.307 8.999 2.592 1.00 79.81 98 LYS A CA 1
ATOM 741 C C . LYS A 1 98 ? -13.015 8.058 3.574 1.00 79.81 98 LYS A C 1
ATOM 743 O O . LYS A 1 98 ? -12.414 7.093 4.025 1.00 79.81 98 LYS A O 1
ATOM 748 N N . LYS A 1 99 ? -14.296 8.306 3.878 1.00 76.00 99 LYS A N 1
ATOM 749 C CA . LYS A 1 99 ? -15.087 7.492 4.825 1.00 76.00 99 LYS A CA 1
ATOM 750 C C . LYS A 1 99 ? -15.432 6.095 4.296 1.00 76.00 99 LYS A C 1
ATOM 752 O O . LYS A 1 99 ? -15.613 5.182 5.089 1.00 76.00 99 LYS A O 1
ATOM 757 N N . THR A 1 100 ? -15.541 5.928 2.978 1.00 76.38 100 THR A N 1
ATOM 758 C CA . THR A 1 100 ? -15.925 4.655 2.336 1.00 76.38 100 THR A CA 1
ATOM 759 C C . THR A 1 100 ? -14.739 3.929 1.703 1.00 76.38 100 THR A C 1
ATOM 761 O O . THR A 1 100 ? -14.861 2.777 1.290 1.00 76.38 100 THR A O 1
ATOM 764 N N . ALA A 1 101 ? -13.580 4.583 1.631 1.00 78.75 101 ALA A N 1
ATOM 765 C CA . ALA A 1 101 ? -12.337 4.021 1.127 1.00 78.75 101 ALA A CA 1
ATOM 766 C C . ALA A 1 101 ? -11.554 3.305 2.240 1.00 78.75 101 ALA A C 1
ATOM 768 O O . ALA A 1 101 ? -10.426 3.671 2.567 1.00 78.75 101 ALA A O 1
ATOM 769 N N . VAL A 1 102 ? -12.179 2.281 2.822 1.00 83.31 102 VAL A N 1
ATOM 770 C CA . VAL A 1 102 ? -11.554 1.388 3.803 1.00 83.31 102 VAL A CA 1
ATOM 771 C C . VAL A 1 102 ? -10.911 0.220 3.062 1.00 83.31 102 VAL A C 1
ATOM 773 O O . VAL A 1 102 ? -11.532 -0.385 2.187 1.00 83.31 102 VAL A O 1
ATOM 776 N N . LEU A 1 103 ? -9.654 -0.086 3.383 1.00 84.31 103 LEU A N 1
ATOM 777 C CA . LEU A 1 103 ? -8.968 -1.245 2.817 1.00 84.31 103 LEU A CA 1
ATOM 778 C C . LEU A 1 103 ? -9.534 -2.540 3.398 1.00 84.31 103 LEU A C 1
ATOM 780 O O . LEU A 1 103 ? -9.745 -2.649 4.604 1.00 84.31 103 LEU A O 1
ATOM 784 N N . ASP A 1 104 ? -9.732 -3.530 2.530 1.00 86.75 104 ASP A N 1
ATOM 785 C CA . ASP A 1 104 ? -10.119 -4.875 2.945 1.00 86.75 104 ASP A CA 1
ATOM 786 C C . ASP A 1 104 ? -9.030 -5.461 3.877 1.00 86.75 104 ASP A C 1
ATOM 788 O O . ASP A 1 104 ? -7.841 -5.414 3.528 1.00 86.75 104 ASP A O 1
ATOM 792 N N . PRO A 1 105 ? -9.393 -6.032 5.043 1.00 88.25 105 PRO A N 1
ATOM 793 C CA . PRO A 1 105 ? -8.449 -6.678 5.957 1.00 88.25 105 PRO A CA 1
ATOM 794 C C . PRO A 1 105 ? -7.540 -7.724 5.297 1.00 88.25 105 PRO A C 1
ATOM 796 O O . PRO A 1 105 ? -6.382 -7.875 5.690 1.00 88.25 105 PRO A O 1
ATOM 799 N N . LYS A 1 106 ? -8.024 -8.431 4.268 1.00 88.88 106 LYS A N 1
ATOM 800 C CA . LYS A 1 106 ? -7.220 -9.391 3.497 1.00 88.88 106 LYS A CA 1
ATOM 801 C C . LYS A 1 106 ? -6.097 -8.694 2.736 1.00 88.88 106 LYS A C 1
ATOM 803 O O . LYS A 1 106 ? -4.964 -9.173 2.746 1.00 88.88 106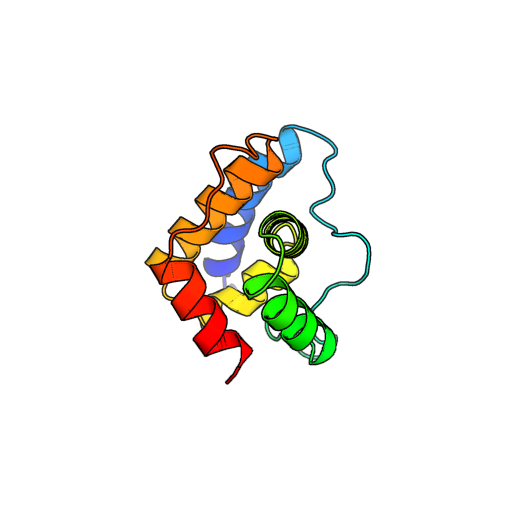 LYS A O 1
ATOM 808 N N . ILE A 1 107 ? -6.396 -7.543 2.134 1.00 89.44 107 ILE A N 1
ATOM 809 C CA . ILE A 1 107 ? -5.419 -6.719 1.416 1.00 89.44 107 ILE A CA 1
ATOM 810 C C . ILE A 1 107 ? -4.407 -6.130 2.395 1.00 89.44 107 ILE A C 1
ATOM 812 O O . ILE A 1 107 ? -3.214 -6.169 2.116 1.00 89.44 107 ILE A O 1
ATOM 816 N N . LEU A 1 108 ? -4.850 -5.667 3.568 1.00 89.31 108 LEU A N 1
ATOM 817 C CA . LEU A 1 108 ? -3.946 -5.194 4.623 1.00 89.31 108 LEU A CA 1
ATOM 818 C C . LEU A 1 108 ? -2.968 -6.287 5.065 1.00 89.31 108 LEU A C 1
ATOM 820 O O . LEU A 1 108 ? -1.764 -6.050 5.098 1.00 89.31 108 LEU A O 1
ATOM 824 N N . LYS A 1 109 ? -3.462 -7.503 5.322 1.00 89.81 109 LYS A N 1
ATOM 825 C CA . LYS A 1 109 ? -2.613 -8.647 5.682 1.00 89.81 109 LYS A CA 1
ATOM 826 C C . LYS A 1 109 ? -1.626 -9.001 4.568 1.00 89.81 109 LYS A C 1
ATOM 828 O O . LYS A 1 109 ? -0.483 -9.349 4.846 1.00 89.81 109 LYS A O 1
ATOM 833 N N . ARG A 1 110 ? -2.050 -8.914 3.304 1.00 89.81 110 ARG A N 1
ATOM 834 C CA . ARG A 1 110 ? -1.179 -9.201 2.159 1.00 89.81 110 ARG A CA 1
ATOM 835 C C . ARG A 1 110 ? -0.100 -8.136 1.979 1.00 89.81 110 ARG A C 1
ATOM 837 O O . ARG A 1 110 ? 1.051 -8.483 1.741 1.00 89.81 110 ARG A O 1
ATOM 844 N N . LEU A 1 111 ? -0.455 -6.863 2.141 1.00 89.88 111 LEU A N 1
ATOM 845 C CA . LEU A 1 111 ? 0.499 -5.756 2.139 1.00 89.88 111 LEU A CA 1
ATOM 846 C C . LEU A 1 111 ? 1.519 -5.904 3.270 1.00 89.88 111 LEU A C 1
ATOM 848 O O . LEU A 1 111 ? 2.705 -5.707 3.033 1.00 89.88 111 LEU A O 1
ATOM 852 N N . ASP A 1 112 ? 1.081 -6.294 4.467 1.00 90.44 112 ASP A N 1
ATOM 853 C CA . ASP A 1 112 ? 1.974 -6.532 5.603 1.00 90.44 112 ASP A CA 1
ATOM 854 C C . ASP A 1 112 ? 2.991 -7.646 5.314 1.00 90.44 112 ASP A C 1
ATOM 856 O O . ASP A 1 112 ? 4.193 -7.444 5.493 1.00 90.44 112 ASP A O 1
ATOM 860 N N . GLN A 1 113 ? 2.532 -8.773 4.753 1.00 89.56 113 GLN A N 1
ATOM 861 C CA . GLN A 1 113 ? 3.412 -9.853 4.294 1.00 89.56 113 GLN A CA 1
ATOM 862 C C . GLN A 1 113 ? 4.442 -9.333 3.291 1.00 89.56 113 GLN A C 1
ATOM 864 O O . GLN A 1 113 ? 5.639 -9.499 3.498 1.00 89.56 113 GLN A O 1
ATOM 869 N N . VAL A 1 114 ? 3.992 -8.654 2.235 1.00 88.62 114 VAL A N 1
ATOM 870 C CA . VAL A 1 114 ? 4.868 -8.151 1.170 1.00 88.62 114 VAL A CA 1
ATOM 871 C C . VAL A 1 114 ? 5.889 -7.144 1.690 1.00 88.62 114 VAL A C 1
ATOM 873 O O . VAL A 1 114 ? 7.025 -7.155 1.231 1.00 88.62 114 VAL A O 1
ATOM 876 N N . LEU A 1 115 ? 5.511 -6.265 2.619 1.00 88.12 115 LEU A N 1
ATOM 877 C CA . LEU A 1 115 ? 6.355 -5.161 3.084 1.00 88.12 115 LEU A CA 1
ATOM 878 C C . LEU A 1 115 ? 7.346 -5.560 4.181 1.00 88.12 115 LEU A C 1
ATOM 880 O O . LEU A 1 115 ? 8.382 -4.903 4.303 1.00 88.12 115 LEU A O 1
ATOM 884 N N . ASN A 1 116 ? 7.043 -6.609 4.949 1.00 83.00 116 ASN A N 1
ATOM 885 C CA . ASN A 1 116 ? 7.923 -7.154 5.985 1.00 83.00 116 ASN A CA 1
ATOM 886 C C . ASN A 1 116 ? 8.719 -8.392 5.532 1.00 83.00 116 ASN A C 1
ATOM 888 O O . ASN A 1 116 ? 9.502 -8.916 6.323 1.00 83.00 116 ASN A O 1
ATOM 892 N N . THR A 1 117 ? 8.549 -8.824 4.276 1.00 73.25 117 THR A N 1
ATOM 893 C CA . THR A 1 117 ? 9.487 -9.730 3.587 1.00 73.25 117 THR A CA 1
ATOM 894 C C . THR A 1 117 ? 10.742 -8.963 3.167 1.00 73.25 117 THR A C 1
ATOM 896 O O . THR A 1 117 ? 11.847 -9.519 3.332 1.00 73.25 117 THR A O 1
#